Protein AF-A0A450TM94-F1 (afdb_monomer)

Nearest PDB structures (foldseek):
  5aja-assembly1_A  TM=7.118E-01  e=5.253E-01  Homo sapiens
  4i0o-assembly1_A  TM=7.200E-01  e=4.114E+00  Mus musculus
  6vgu-assembly1_A  TM=5.545E-01  e=2.347E+00  Mus musculus

InterPro domains:
  IPR025427 Protein of unknown function DUF4160 [PF13711] (13-74)

Mean predicted aligned error: 13.64 Å

Fol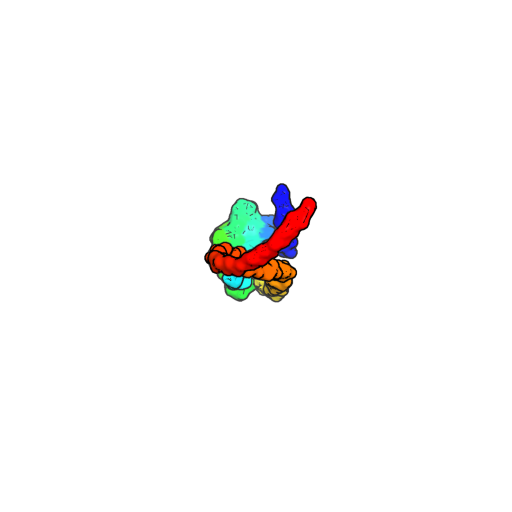dseek 3Di:
DDPDDQPWDDDPQKTKGDALPDDDDQWIWIDHPPWIFIARLPPRDTPDTDDPPVVSVVVSVVSVVCSVVSVVSNVVSPVVPDDDDDPPPDDDDDDDDDDDDDDDDDD

Sequence (107 aa):
MITNMPETSGFYGIIISIFYDEHNPPHFHARYGKDKVAIDISTLEVLEGKTSPRALKMVKEWASQHQRELMRGWKLAQANKLPKPKPKVHREKRHCHPEAKRGILSA

Organism: NCBI:txid2126338

Secondary structure (DSSP, 8-state):
---------EETTEEEE--TT--SS-EEEEEETTEEEEEETTT--EEEEE--HHHHHHHHHHHHHHHHHHHHHHHHHHHT---PPPP--------PPP---------

Solvent-accessible surface area (backbone atoms only — not comparable to full-atom values): 6915 Å² total; per-residue (Å²): 135,89,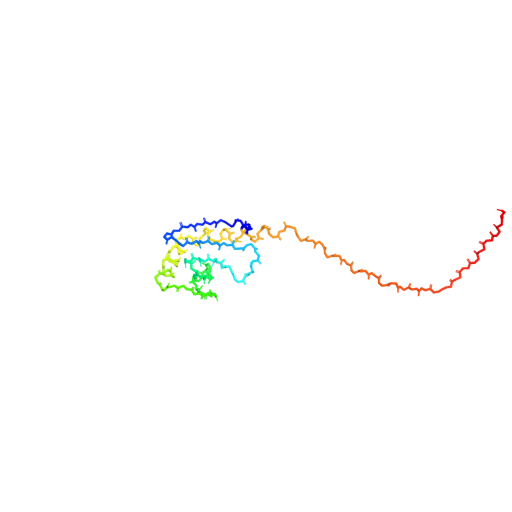80,78,87,44,82,64,59,71,58,98,73,32,42,36,37,46,70,54,88,68,69,85,71,66,54,38,36,42,32,48,87,91,32,43,31,33,29,30,57,85,77,62,43,78,75,43,77,48,64,57,72,69,57,50,50,54,50,44,59,52,43,69,77,38,37,71,56,53,53,48,53,49,51,50,33,56,65,68,68,63,84,75,79,76,80,79,76,72,86,78,74,87,75,87,76,87,82,87,78,84,88,82,84,91,135

Radius of gyration: 26.35 Å; Cα contacts (8 Å, |Δi|>4): 115; chains: 1; bounding box: 82×49×45 Å

pLDDT: mean 73.57, std 20.8, range [33.09, 95.19]

Structure (mmCIF, N/CA/C/O backbone):
data_AF-A0A450TM94-F1
#
_entry.id   AF-A0A450TM94-F1
#
loop_
_atom_site.group_PDB
_atom_site.id
_atom_site.type_symbol
_atom_site.label_atom_id
_atom_site.label_alt_id
_atom_site.label_comp_id
_atom_site.label_asym_id
_atom_site.label_entity_id
_atom_site.label_seq_id
_atom_site.pdbx_PDB_ins_code
_atom_site.Cartn_x
_atom_site.Cartn_y
_atom_site.Cartn_z
_atom_site.occupancy
_atom_site.B_iso_or_equiv
_atom_site.auth_seq_id
_atom_site.auth_comp_id
_atom_site.auth_asym_id
_atom_site.auth_atom_id
_atom_site.pdbx_PDB_model_num
ATOM 1 N N . MET A 1 1 ? 20.768 5.095 5.287 1.00 33.09 1 MET A N 1
ATOM 2 C CA . MET A 1 1 ? 20.827 4.759 3.850 1.00 33.09 1 MET A CA 1
ATOM 3 C C . MET A 1 1 ? 19.431 4.324 3.430 1.00 33.09 1 MET A C 1
ATOM 5 O O . MET A 1 1 ? 19.012 3.245 3.820 1.00 33.09 1 MET A O 1
ATOM 9 N N . ILE A 1 2 ? 18.664 5.201 2.778 1.00 39.75 2 ILE A N 1
ATOM 10 C CA . ILE A 1 2 ? 17.319 4.885 2.272 1.00 39.75 2 ILE A CA 1
ATOM 11 C C . ILE A 1 2 ? 17.516 4.514 0.802 1.00 39.75 2 ILE A C 1
ATOM 13 O O . ILE A 1 2 ? 17.774 5.390 -0.018 1.00 39.75 2 ILE A O 1
ATOM 17 N N . THR A 1 3 ? 17.525 3.221 0.489 1.00 37.44 3 THR A N 1
ATOM 18 C CA . THR A 1 3 ? 17.680 2.726 -0.881 1.00 37.44 3 THR A CA 1
ATOM 19 C C . THR A 1 3 ? 16.327 2.695 -1.590 1.00 37.44 3 THR A C 1
ATOM 21 O O . THR A 1 3 ? 15.361 2.135 -1.084 1.00 37.44 3 THR A O 1
ATOM 24 N N . ASN A 1 4 ? 16.327 3.293 -2.782 1.00 37.19 4 ASN A N 1
ATOM 25 C CA . ASN A 1 4 ? 15.384 3.162 -3.893 1.00 37.19 4 ASN A CA 1
ATOM 26 C C . ASN A 1 4 ? 13.932 3.557 -3.607 1.00 37.19 4 ASN A C 1
ATOM 28 O O . ASN A 1 4 ? 13.144 2.783 -3.083 1.00 37.19 4 ASN A O 1
ATOM 32 N N . MET A 1 5 ? 13.595 4.771 -4.034 1.00 38.34 5 MET A N 1
ATOM 33 C CA . MET A 1 5 ? 12.266 5.373 -4.011 1.00 38.34 5 MET A CA 1
ATOM 34 C C . MET A 1 5 ? 11.329 4.676 -5.012 1.00 38.34 5 MET A C 1
ATOM 36 O O . MET A 1 5 ? 11.537 4.823 -6.218 1.00 38.34 5 MET A O 1
ATOM 40 N N . PRO A 1 6 ? 10.310 3.924 -4.561 1.00 47.50 6 PRO A N 1
ATOM 41 C CA . PRO A 1 6 ? 9.157 3.638 -5.403 1.00 47.50 6 PRO A CA 1
ATOM 42 C C . PRO A 1 6 ? 8.254 4.881 -5.459 1.00 47.50 6 PRO A C 1
ATOM 44 O O . PRO A 1 6 ? 8.402 5.774 -4.628 1.00 47.50 6 PRO A O 1
ATOM 47 N N . GLU A 1 7 ? 7.325 4.971 -6.413 1.00 49.69 7 GLU A N 1
ATOM 48 C CA . GLU A 1 7 ? 6.273 6.001 -6.377 1.00 49.69 7 GLU A CA 1
ATOM 49 C C . GLU A 1 7 ? 5.531 5.915 -5.032 1.00 49.69 7 GLU A C 1
ATOM 51 O O . GLU A 1 7 ? 4.763 4.985 -4.783 1.00 49.69 7 GLU A O 1
ATOM 56 N N . THR A 1 8 ? 5.824 6.847 -4.122 1.00 56.91 8 THR A N 1
ATOM 57 C CA . THR A 1 8 ? 5.218 6.908 -2.793 1.00 56.91 8 THR A CA 1
ATOM 58 C C . THR A 1 8 ? 4.104 7.943 -2.788 1.00 56.91 8 THR A C 1
ATOM 60 O O . THR A 1 8 ? 4.375 9.143 -2.721 1.00 56.91 8 THR A O 1
ATOM 63 N N . SER A 1 9 ? 2.851 7.493 -2.790 1.00 66.12 9 SER A N 1
ATOM 64 C CA . SER A 1 9 ? 1.727 8.317 -2.337 1.00 66.12 9 SER A CA 1
ATOM 65 C C . SER A 1 9 ? 1.613 8.205 -0.816 1.00 66.12 9 SER A C 1
ATOM 67 O O . SER A 1 9 ? 1.748 7.119 -0.247 1.00 66.12 9 SER A O 1
ATOM 69 N N . GLY A 1 10 ? 1.384 9.330 -0.141 1.00 72.75 10 GLY A N 1
ATOM 70 C CA . GLY A 1 10 ? 1.211 9.371 1.308 1.00 72.75 10 GLY A CA 1
ATOM 71 C C . GLY A 1 10 ? -0.045 10.133 1.706 1.00 72.75 10 GLY A C 1
ATOM 72 O O . GLY A 1 10 ? -0.320 11.196 1.156 1.00 72.75 10 GLY A O 1
ATOM 73 N N . PHE A 1 11 ? -0.802 9.606 2.669 1.00 80.19 11 PHE A N 1
ATOM 74 C CA . PHE A 1 11 ? -1.995 10.259 3.219 1.00 80.19 11 PHE A CA 1
ATOM 75 C C . PHE A 1 11 ? -2.184 9.885 4.688 1.00 80.19 11 PHE A C 1
ATOM 77 O O . PHE A 1 11 ? -1.948 8.746 5.069 1.00 80.19 11 PHE A O 1
ATOM 84 N N . TYR A 1 12 ? -2.598 10.831 5.538 1.00 76.62 12 TYR A N 1
ATOM 85 C CA . TYR A 1 12 ? -2.900 10.582 6.961 1.00 76.62 12 TYR A CA 1
ATOM 86 C C . TYR A 1 12 ? -1.798 9.816 7.740 1.00 76.62 12 TYR A C 1
ATOM 88 O O . TYR A 1 12 ? -2.086 9.034 8.644 1.00 76.62 12 TYR A O 1
ATOM 96 N N . GLY A 1 13 ? -0.521 10.021 7.387 1.00 82.12 13 GLY A N 1
ATOM 97 C CA . GLY A 1 13 ? 0.620 9.312 7.990 1.00 82.12 13 GLY A CA 1
ATOM 98 C C . GLY A 1 13 ? 0.828 7.875 7.489 1.00 82.12 13 GLY A C 1
ATOM 99 O O . GLY A 1 13 ? 1.673 7.155 8.021 1.00 82.12 13 GLY A O 1
ATOM 100 N N . ILE A 1 14 ? 0.070 7.460 6.476 1.00 85.12 14 ILE A N 1
ATOM 101 C CA . ILE A 1 14 ? 0.225 6.205 5.750 1.00 85.12 14 ILE A CA 1
ATOM 102 C C . ILE A 1 14 ? 1.150 6.448 4.565 1.00 85.12 14 ILE A C 1
ATOM 104 O O . ILE A 1 14 ? 0.963 7.400 3.810 1.00 85.12 14 ILE A O 1
ATOM 108 N N . ILE A 1 15 ? 2.137 5.575 4.404 1.00 87.56 15 ILE A N 1
ATOM 109 C CA . ILE A 1 15 ? 3.057 5.585 3.267 1.00 87.56 15 ILE A CA 1
ATOM 110 C C . ILE A 1 15 ? 2.748 4.366 2.410 1.00 87.56 15 ILE A C 1
ATOM 112 O O . ILE A 1 15 ? 2.823 3.242 2.913 1.00 87.56 15 ILE A O 1
ATOM 116 N N . ILE A 1 16 ? 2.420 4.595 1.141 1.00 87.12 16 ILE A N 1
ATOM 117 C CA . ILE A 1 16 ? 2.219 3.550 0.137 1.00 87.12 16 ILE A CA 1
ATOM 118 C C . ILE A 1 16 ? 3.524 3.337 -0.631 1.00 87.12 16 ILE A C 1
ATOM 120 O O . ILE A 1 16 ? 4.256 4.287 -0.905 1.00 87.12 16 ILE A O 1
ATOM 124 N N . SER A 1 17 ? 3.874 2.091 -0.932 1.00 84.75 17 SER A N 1
ATOM 125 C CA . SER A 1 17 ? 5.101 1.736 -1.651 1.00 84.75 17 SER A CA 1
ATOM 126 C C . SER A 1 17 ? 4.889 0.488 -2.505 1.00 84.75 17 SER A C 1
ATOM 128 O O . SER A 1 17 ? 4.231 -0.452 -2.073 1.00 84.75 17 SER A O 1
ATOM 130 N N . ILE A 1 18 ? 5.473 0.455 -3.702 1.00 83.62 18 ILE A N 1
ATOM 131 C CA . ILE A 1 18 ? 5.492 -0.723 -4.582 1.00 83.62 18 ILE A CA 1
ATOM 132 C C . ILE A 1 18 ? 6.953 -1.110 -4.801 1.00 83.62 18 ILE A C 1
ATOM 134 O O . ILE A 1 18 ? 7.690 -0.355 -5.430 1.00 83.62 18 ILE A O 1
ATOM 138 N N . PHE A 1 19 ? 7.405 -2.249 -4.276 1.00 73.50 19 PHE A N 1
ATOM 139 C CA . PHE A 1 19 ? 8.794 -2.666 -4.462 1.00 73.50 19 PHE A CA 1
ATOM 140 C C . PHE A 1 19 ? 8.984 -3.352 -5.815 1.00 73.50 19 PHE A C 1
ATOM 142 O O . PHE A 1 19 ? 8.177 -4.166 -6.251 1.00 73.50 19 PHE A O 1
ATOM 149 N N . TYR A 1 20 ? 10.089 -3.021 -6.479 1.00 58.81 20 TYR A N 1
ATOM 150 C CA . TYR A 1 20 ? 10.447 -3.566 -7.788 1.00 58.81 20 TYR A CA 1
ATOM 151 C C . TYR A 1 20 ? 10.850 -5.038 -7.730 1.00 58.81 20 TYR A C 1
ATOM 153 O O . TYR A 1 20 ? 10.805 -5.699 -8.762 1.00 58.81 20 TYR A O 1
ATOM 161 N N . ASP A 1 21 ? 11.269 -5.547 -6.563 1.00 60.69 21 ASP A N 1
ATOM 162 C CA . ASP A 1 21 ? 11.839 -6.890 -6.449 1.00 60.69 21 ASP A CA 1
ATOM 163 C C . ASP A 1 21 ? 10.819 -8.006 -6.173 1.00 60.69 21 ASP A C 1
ATOM 165 O O . ASP A 1 21 ? 11.149 -9.182 -6.319 1.00 60.69 21 ASP A O 1
ATOM 169 N N . GLU A 1 22 ? 9.565 -7.662 -5.888 1.00 60.69 22 GLU A N 1
ATOM 170 C CA . GLU A 1 22 ? 8.539 -8.620 -5.472 1.00 60.69 22 GLU A CA 1
ATOM 171 C C . GLU A 1 22 ? 7.709 -9.170 -6.645 1.00 60.69 22 GLU A C 1
ATOM 173 O O . GLU A 1 22 ? 7.414 -8.488 -7.629 1.00 60.69 22 GLU A O 1
ATOM 178 N N . HIS A 1 23 ? 7.386 -10.462 -6.558 1.00 67.44 23 HIS A N 1
ATOM 179 C CA . HIS A 1 23 ? 6.719 -11.241 -7.604 1.00 67.44 23 HIS A CA 1
ATOM 180 C C . HIS A 1 23 ? 5.187 -11.252 -7.450 1.00 67.44 23 HIS A C 1
ATOM 182 O O . HIS A 1 23 ? 4.641 -10.708 -6.495 1.00 67.44 23 HIS A O 1
ATOM 188 N N . ASN A 1 24 ? 4.500 -11.885 -8.414 1.00 69.00 24 ASN A N 1
ATOM 189 C CA . ASN A 1 24 ? 3.052 -12.110 -8.388 1.00 69.00 24 ASN A CA 1
ATOM 190 C C . ASN A 1 24 ? 2.585 -12.735 -7.054 1.00 69.00 24 ASN A C 1
ATOM 192 O O . ASN A 1 24 ? 3.278 -13.615 -6.539 1.00 69.00 24 ASN A O 1
ATOM 196 N N . PRO A 1 25 ? 1.384 -12.385 -6.559 1.00 82.56 25 PRO A N 1
ATOM 197 C CA . PRO A 1 25 ? 0.383 -11.523 -7.200 1.00 82.56 25 PRO A CA 1
ATOM 198 C C . PRO A 1 25 ? 0.724 -10.017 -7.127 1.00 82.56 25 PRO A C 1
ATOM 200 O O . PRO A 1 25 ? 1.561 -9.619 -6.316 1.00 82.56 25 PRO A O 1
ATOM 203 N N . PRO A 1 26 ? 0.122 -9.164 -7.982 1.00 89.06 26 PRO A N 1
ATOM 204 C CA . PRO A 1 26 ? 0.307 -7.717 -7.916 1.00 89.06 26 PRO A CA 1
ATOM 205 C C . PRO A 1 26 ? -0.137 -7.155 -6.565 1.00 89.06 26 PRO A C 1
ATOM 207 O O . PRO A 1 26 ? -1.321 -7.179 -6.243 1.00 89.06 26 PRO A O 1
ATOM 210 N N . HIS A 1 27 ? 0.795 -6.614 -5.787 1.00 91.44 27 HIS A N 1
ATOM 211 C CA . HIS A 1 27 ? 0.512 -6.077 -4.460 1.00 91.44 27 HIS A CA 1
ATOM 212 C C . HIS A 1 27 ? 1.259 -4.770 -4.199 1.00 91.44 27 HIS A C 1
ATOM 214 O O . HIS A 1 27 ? 2.224 -4.425 -4.887 1.00 91.44 27 HIS A O 1
ATOM 220 N N . PHE A 1 28 ? 0.788 -4.032 -3.199 1.00 91.38 28 PHE A N 1
ATOM 221 C CA . PHE A 1 28 ? 1.432 -2.830 -2.685 1.00 91.38 28 PHE A CA 1
ATOM 222 C C . PHE A 1 28 ? 1.609 -2.931 -1.171 1.00 91.38 28 PHE A C 1
ATOM 224 O O . PHE A 1 28 ? 0.875 -3.635 -0.477 1.00 91.38 28 PHE A O 1
ATOM 231 N N . HIS A 1 29 ? 2.578 -2.189 -0.656 1.00 91.81 29 HIS A N 1
ATOM 232 C CA . HIS A 1 29 ? 2.860 -2.081 0.762 1.00 91.81 29 HIS A CA 1
ATOM 233 C C . 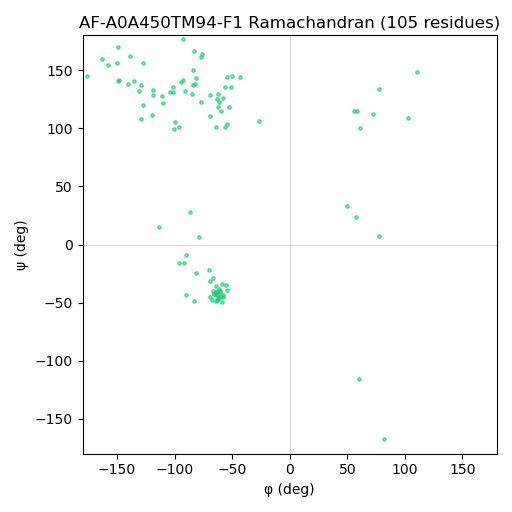HIS A 1 29 ? 2.288 -0.785 1.322 1.00 91.81 29 HIS A C 1
ATOM 235 O O . HIS A 1 29 ? 2.475 0.285 0.744 1.00 91.81 29 HIS A O 1
ATOM 241 N N . ALA A 1 30 ? 1.645 -0.870 2.482 1.00 92.94 30 ALA A N 1
ATOM 242 C CA . ALA A 1 30 ? 1.242 0.280 3.275 1.00 92.94 30 ALA A CA 1
ATOM 243 C C . ALA A 1 30 ? 1.921 0.235 4.648 1.00 92.94 30 ALA A C 1
ATOM 245 O O . ALA A 1 30 ? 1.930 -0.797 5.325 1.00 92.94 30 ALA A O 1
ATOM 246 N N . ARG A 1 31 ? 2.483 1.368 5.078 1.00 92.38 31 ARG A N 1
ATOM 247 C CA . ARG A 1 31 ? 3.081 1.534 6.409 1.00 92.38 31 ARG A CA 1
ATOM 248 C C . ARG A 1 31 ? 2.360 2.623 7.187 1.00 92.38 31 ARG A C 1
ATOM 250 O O . ARG A 1 31 ? 2.255 3.742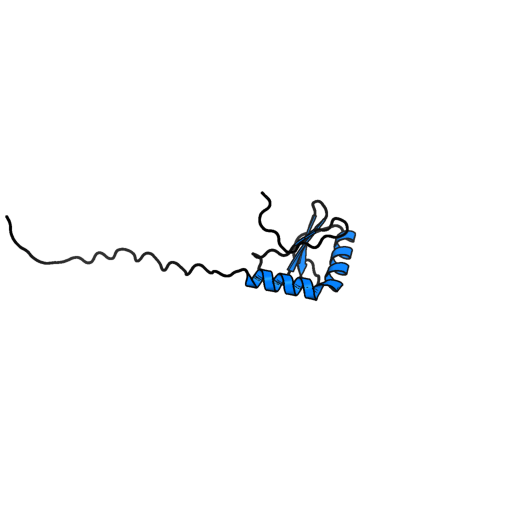 6.693 1.00 92.38 31 ARG A O 1
ATOM 257 N N . TYR A 1 32 ? 1.950 2.315 8.415 1.00 91.12 32 TYR A N 1
ATOM 258 C CA . TYR A 1 32 ? 1.358 3.269 9.355 1.00 91.12 32 TYR A CA 1
ATOM 259 C C . TYR A 1 32 ? 2.078 3.176 10.705 1.00 91.12 32 TYR A C 1
ATOM 261 O O . TYR A 1 32 ? 1.968 2.184 11.42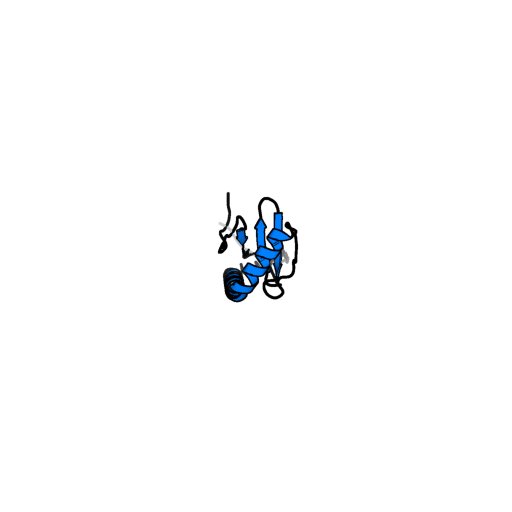5 1.00 91.12 32 TYR A O 1
ATOM 269 N N . GLY A 1 33 ? 2.881 4.191 11.036 1.00 88.56 33 GLY A N 1
ATOM 270 C CA . GLY A 1 33 ? 3.770 4.135 12.198 1.00 88.56 33 GLY A CA 1
ATOM 271 C C . GLY A 1 33 ? 4.775 2.978 12.096 1.00 88.56 33 GLY A C 1
ATOM 272 O O . GLY A 1 33 ? 5.631 2.970 11.208 1.00 88.56 33 GLY A O 1
ATOM 273 N N . LYS A 1 34 ? 4.678 2.008 13.017 1.00 88.81 34 LYS A N 1
ATOM 274 C CA . LYS A 1 34 ? 5.523 0.796 13.052 1.00 88.81 34 LYS A CA 1
ATOM 275 C C . LYS A 1 34 ? 4.912 -0.386 12.292 1.00 88.81 34 LYS A C 1
ATOM 277 O O . LYS A 1 34 ? 5.628 -1.333 11.976 1.00 88.81 34 LYS A O 1
ATOM 282 N N . ASP A 1 35 ? 3.621 -0.309 11.994 1.00 92.19 35 ASP A N 1
ATOM 283 C CA . ASP A 1 35 ? 2.870 -1.374 11.348 1.00 92.19 35 ASP A CA 1
ATOM 284 C C . ASP A 1 35 ? 3.089 -1.350 9.837 1.00 92.19 35 ASP A C 1
ATOM 286 O O . ASP A 1 35 ? 3.172 -0.283 9.218 1.00 92.19 35 ASP A O 1
ATOM 290 N N . LYS A 1 36 ? 3.153 -2.538 9.238 1.00 93.62 36 LYS A N 1
ATOM 291 C CA . LYS A 1 36 ? 3.302 -2.738 7.797 1.00 93.62 36 LYS A CA 1
ATOM 292 C C . LYS A 1 36 ? 2.335 -3.815 7.335 1.00 93.62 36 LYS A C 1
ATOM 294 O O . LYS A 1 36 ? 2.156 -4.819 8.025 1.00 93.62 36 LYS A O 1
ATOM 299 N N . VAL A 1 37 ? 1.747 -3.603 6.167 1.00 94.88 37 VAL A N 1
ATOM 300 C CA . VAL A 1 37 ? 0.831 -4.549 5.533 1.00 94.88 37 VAL A CA 1
ATOM 301 C C . VAL A 1 37 ? 1.078 -4.581 4.027 1.00 94.88 37 VAL A C 1
ATOM 303 O O . VAL A 1 37 ? 1.294 -3.532 3.417 1.00 94.88 37 VAL A O 1
ATOM 306 N N . ALA A 1 38 ? 1.057 -5.776 3.448 1.00 93.62 38 ALA A N 1
ATOM 307 C CA . ALA A 1 38 ? 1.057 -6.019 2.012 1.00 93.62 38 ALA A CA 1
ATOM 308 C C . ALA A 1 38 ? -0.371 -6.358 1.574 1.00 93.62 38 ALA A C 1
ATOM 310 O O . ALA A 1 38 ? -1.038 -7.179 2.211 1.00 93.62 38 ALA A O 1
ATOM 311 N N . ILE A 1 39 ? -0.858 -5.704 0.522 1.00 93.88 39 ILE A N 1
ATOM 312 C CA . ILE A 1 39 ? -2.247 -5.809 0.063 1.00 93.88 39 ILE A CA 1
ATOM 313 C C . ILE A 1 39 ? -2.273 -6.073 -1.439 1.00 93.88 39 ILE A C 1
ATOM 315 O O . ILE A 1 39 ? -1.605 -5.372 -2.202 1.00 93.88 39 ILE A O 1
ATOM 319 N N . ASP A 1 40 ? -3.067 -7.057 -1.856 1.00 94.31 40 ASP A N 1
ATOM 320 C CA . ASP A 1 40 ? -3.311 -7.358 -3.267 1.00 94.31 40 ASP A CA 1
ATOM 321 C C . ASP A 1 40 ? -3.995 -6.168 -3.958 1.00 94.31 40 ASP A C 1
ATOM 323 O O . ASP A 1 40 ? -4.995 -5.639 -3.469 1.00 94.31 40 ASP A O 1
ATOM 327 N N . ILE A 1 41 ? -3.467 -5.720 -5.097 1.00 92.50 41 ILE A N 1
ATOM 328 C CA . ILE A 1 41 ? -4.010 -4.555 -5.810 1.00 92.50 41 ILE A CA 1
ATOM 329 C C . ILE A 1 41 ? -5.391 -4.869 -6.406 1.00 92.50 41 ILE A C 1
ATOM 331 O O . ILE A 1 41 ? -6.226 -3.969 -6.506 1.00 92.50 41 ILE A O 1
ATOM 335 N N . SER A 1 42 ? -5.646 -6.119 -6.798 1.00 91.44 42 SER A N 1
ATOM 336 C CA . SER A 1 42 ? -6.875 -6.542 -7.478 1.00 91.44 42 SER A CA 1
ATOM 337 C C . SER A 1 42 ? -8.007 -6.813 -6.491 1.00 91.44 42 SER A C 1
ATOM 339 O O . SER A 1 42 ? -9.116 -6.317 -6.691 1.00 91.44 42 SER A O 1
ATOM 341 N N . THR A 1 43 ? -7.737 -7.576 -5.428 1.00 94.25 43 THR A N 1
ATOM 342 C CA . THR A 1 43 ? -8.756 -7.998 -4.452 1.00 94.25 43 THR A CA 1
ATOM 343 C C . THR A 1 43 ? -8.825 -7.098 -3.219 1.00 94.25 43 THR A C 1
ATOM 345 O O . THR A 1 43 ? -9.818 -7.129 -2.493 1.00 94.25 43 THR A O 1
ATOM 348 N N . LEU A 1 44 ? -7.803 -6.267 -2.976 1.00 94.38 44 LEU A N 1
ATOM 349 C CA . LEU A 1 44 ? -7.644 -5.474 -1.749 1.00 94.38 44 LEU A CA 1
ATOM 350 C C . LEU A 1 44 ? -7.620 -6.335 -0.474 1.00 94.38 44 LEU A C 1
ATOM 352 O O . LEU A 1 44 ? -7.935 -5.865 0.630 1.00 94.38 44 LEU A O 1
ATOM 356 N N . GLU A 1 45 ? -7.253 -7.606 -0.609 1.00 95.19 45 GLU A N 1
ATOM 357 C CA . GLU A 1 45 ? -7.040 -8.517 0.508 1.00 95.19 45 GLU A CA 1
ATOM 358 C C . GLU A 1 45 ? -5.637 -8.360 1.082 1.00 95.19 45 GLU A C 1
ATOM 360 O O . GLU A 1 45 ? -4.690 -7.987 0.392 1.00 95.19 45 GLU A O 1
ATOM 365 N N . VAL A 1 46 ? -5.515 -8.615 2.382 1.00 95.00 46 VAL A N 1
ATOM 366 C CA . VAL A 1 46 ? -4.217 -8.586 3.054 1.00 95.00 46 VAL A CA 1
ATOM 367 C C . VAL A 1 46 ? -3.479 -9.870 2.705 1.00 95.00 46 VAL A C 1
ATOM 369 O O . VAL A 1 46 ? -3.982 -10.955 2.981 1.00 95.00 46 VAL A O 1
ATOM 372 N N . LEU A 1 47 ? -2.292 -9.729 2.126 1.00 92.00 47 LEU A N 1
ATOM 373 C CA . LEU A 1 47 ? -1.403 -10.845 1.817 1.00 92.00 47 LEU A CA 1
ATOM 374 C C . LEU A 1 47 ? -0.460 -11.135 2.985 1.00 92.00 47 LEU A C 1
ATOM 376 O O . LEU A 1 47 ? -0.270 -12.287 3.359 1.00 92.00 47 LEU A O 1
ATOM 380 N N . GLU A 1 48 ? 0.101 -10.085 3.588 1.00 92.50 48 GLU A N 1
ATOM 381 C CA . GLU A 1 48 ? 1.037 -10.210 4.703 1.00 92.50 48 GLU A CA 1
ATOM 382 C C . GLU A 1 48 ? 0.959 -9.002 5.640 1.00 92.50 48 GLU A C 1
ATOM 384 O O . GLU A 1 48 ? 0.589 -7.891 5.253 1.00 92.50 48 GLU A O 1
ATOM 389 N N . GLY A 1 49 ? 1.364 -9.211 6.889 1.00 94.12 49 GLY A N 1
ATOM 390 C CA . GLY A 1 49 ? 1.513 -8.158 7.873 1.00 94.12 49 GLY A CA 1
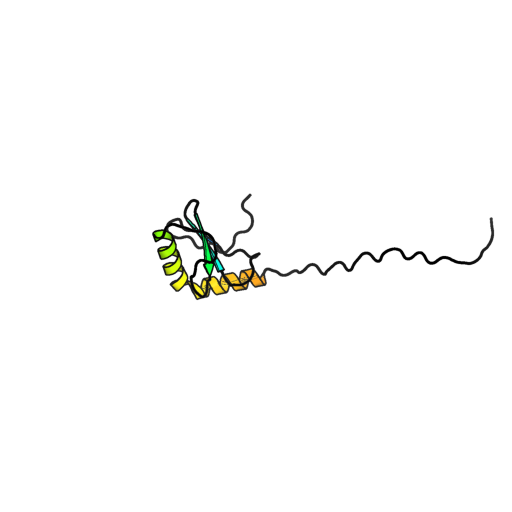ATOM 391 C C . GLY A 1 49 ? 0.192 -7.789 8.528 1.00 94.12 49 GLY A C 1
ATOM 392 O O . GLY A 1 49 ? -0.804 -8.511 8.474 1.00 94.12 49 GLY A O 1
ATOM 393 N N . LYS A 1 50 ? 0.206 -6.666 9.235 1.00 94.00 50 LYS A N 1
ATOM 394 C CA . LYS A 1 50 ? -0.958 -6.177 9.968 1.00 94.00 50 LYS A CA 1
ATOM 395 C C . LYS A 1 50 ? -0.839 -4.687 10.200 1.00 94.00 50 LYS A C 1
ATOM 397 O O . LYS A 1 50 ? 0.253 -4.133 10.280 1.00 94.00 50 LYS A O 1
ATOM 402 N N . THR A 1 51 ? -1.986 -4.055 10.364 1.00 93.81 51 THR A N 1
ATOM 403 C CA . THR A 1 51 ? -2.102 -2.684 10.848 1.00 93.81 51 THR A CA 1
ATOM 404 C C . THR A 1 51 ? -3.415 -2.544 11.609 1.00 93.81 51 THR A C 1
ATOM 406 O O . THR A 1 51 ? -4.248 -3.454 11.591 1.00 93.81 51 THR A O 1
ATOM 409 N N . SER A 1 52 ? -3.611 -1.422 12.298 1.00 94.19 52 SER A N 1
ATOM 410 C CA . SER A 1 52 ? -4.878 -1.150 12.978 1.00 94.19 52 SER A CA 1
ATOM 411 C C . SER A 1 52 ? -6.074 -1.251 12.006 1.00 94.19 52 SER A C 1
ATOM 413 O O . SER A 1 52 ? -5.959 -0.818 10.854 1.00 94.19 52 SER A O 1
ATOM 415 N N . PRO A 1 53 ? -7.252 -1.742 12.442 1.00 94.00 53 PRO A N 1
ATOM 416 C CA . PRO A 1 53 ? -8.431 -1.859 11.575 1.00 94.00 53 PRO A 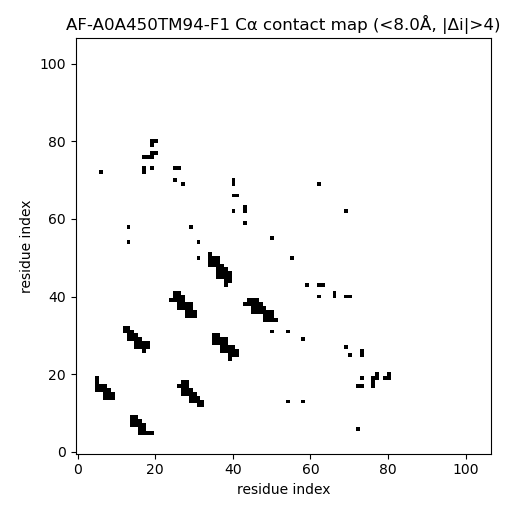CA 1
ATOM 417 C C . PRO A 1 53 ? -8.828 -0.538 10.904 1.00 94.00 53 PRO A C 1
ATOM 419 O O . PRO A 1 53 ? -9.245 -0.516 9.747 1.00 94.00 53 PRO A O 1
ATOM 422 N N . ARG A 1 54 ? -8.636 0.584 11.613 1.00 92.88 54 ARG A N 1
ATOM 423 C CA . ARG A 1 54 ? -8.871 1.931 11.084 1.00 92.88 54 ARG A CA 1
ATOM 424 C C . ARG A 1 54 ? -7.921 2.261 9.933 1.00 92.88 54 ARG A C 1
ATOM 426 O O . ARG A 1 54 ? -8.380 2.728 8.896 1.00 92.88 54 ARG A O 1
ATOM 433 N N . ALA A 1 55 ? -6.622 2.014 10.103 1.00 92.81 55 ALA A N 1
A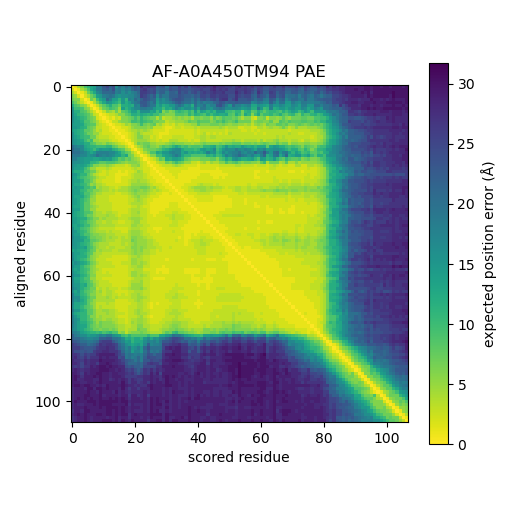TOM 434 C CA . ALA A 1 55 ? -5.635 2.239 9.049 1.00 92.81 55 ALA A CA 1
ATOM 435 C C . ALA A 1 55 ? -5.897 1.338 7.840 1.00 92.81 55 ALA A C 1
ATOM 437 O O . ALA A 1 55 ? -5.905 1.828 6.716 1.00 92.81 55 ALA A O 1
ATOM 438 N N . LEU A 1 56 ? -6.206 0.057 8.066 1.00 95.06 56 LEU A N 1
ATOM 439 C CA . LEU A 1 56 ? -6.523 -0.874 6.984 1.00 95.06 56 LEU A CA 1
ATOM 440 C C . LEU A 1 56 ? -7.733 -0.405 6.168 1.00 95.06 56 LEU A C 1
ATOM 442 O O . LEU A 1 56 ? -7.681 -0.429 4.941 1.00 95.06 56 LEU A O 1
ATOM 446 N N . LYS A 1 57 ? -8.798 0.062 6.831 1.00 94.94 57 LYS A N 1
ATOM 447 C CA . LYS A 1 57 ? -9.980 0.607 6.151 1.00 94.94 57 LYS A CA 1
ATOM 448 C C . LYS A 1 57 ? -9.619 1.799 5.260 1.00 94.94 57 LYS A C 1
ATOM 450 O O . LYS A 1 57 ? -9.954 1.781 4.081 1.00 94.94 57 LYS A O 1
ATOM 455 N N . MET A 1 58 ? -8.875 2.772 5.791 1.00 93.12 58 MET A N 1
ATOM 456 C CA . MET A 1 58 ? -8.435 3.945 5.020 1.00 93.12 58 MET A CA 1
ATOM 457 C C . MET A 1 58 ? -7.561 3.547 3.824 1.00 93.12 58 MET A C 1
ATOM 459 O O . MET A 1 58 ? -7.722 4.086 2.732 1.00 93.12 58 MET A O 1
ATOM 463 N N . VAL A 1 59 ? -6.666 2.571 4.007 1.00 93.88 59 VAL A N 1
ATOM 464 C CA . VAL A 1 59 ? -5.830 2.040 2.923 1.00 93.88 59 VAL A CA 1
ATOM 465 C C . VAL A 1 59 ? -6.672 1.403 1.826 1.00 93.88 59 VAL A C 1
ATOM 467 O O . VAL A 1 59 ? -6.451 1.705 0.658 1.00 93.88 59 VAL A O 1
ATOM 470 N N . LYS A 1 60 ? -7.644 0.554 2.177 1.00 94.69 60 LYS A N 1
ATOM 471 C CA . LYS A 1 60 ? -8.516 -0.103 1.192 1.00 94.69 60 LYS A CA 1
ATOM 472 C C . LYS A 1 60 ? -9.404 0.896 0.451 1.00 94.69 60 LYS A C 1
ATOM 474 O O . LYS A 1 60 ? -9.531 0.799 -0.765 1.00 94.69 60 LYS A O 1
ATOM 479 N N . GLU A 1 61 ? -9.980 1.869 1.154 1.00 93.81 61 GLU A N 1
ATOM 480 C CA . GLU A 1 61 ? -10.798 2.927 0.544 1.00 93.81 61 GLU A CA 1
ATOM 481 C C . GLU A 1 61 ? -9.986 3.759 -0.451 1.00 93.81 61 GLU A C 1
ATOM 483 O O . GLU A 1 61 ? -10.427 3.978 -1.582 1.00 93.81 61 GLU A O 1
ATOM 488 N N . TRP A 1 62 ? -8.776 4.169 -0.068 1.00 93.44 62 TRP A N 1
ATOM 489 C CA . TRP A 1 62 ? -7.871 4.871 -0.971 1.00 93.44 62 TRP A CA 1
ATOM 490 C C . TRP A 1 62 ? -7.468 3.988 -2.157 1.00 93.44 62 TRP A C 1
ATOM 492 O O . TRP A 1 62 ? -7.583 4.415 -3.306 1.00 93.44 62 TRP A O 1
ATOM 502 N N . ALA A 1 63 ? -7.074 2.738 -1.905 1.00 93.31 63 ALA A N 1
ATOM 503 C CA . ALA A 1 63 ? -6.637 1.817 -2.946 1.00 93.31 63 ALA A CA 1
ATOM 504 C C . ALA A 1 63 ? -7.749 1.528 -3.960 1.00 93.31 63 ALA A C 1
ATOM 506 O O . ALA A 1 63 ? -7.463 1.504 -5.151 1.00 93.31 63 ALA A O 1
ATOM 507 N N . SER A 1 64 ? -9.009 1.408 -3.525 1.00 94.56 64 SER A N 1
ATOM 508 C CA . SER A 1 64 ? -10.162 1.204 -4.418 1.00 94.56 64 SER A CA 1
ATOM 509 C C . SER A 1 64 ? -10.331 2.325 -5.453 1.00 94.56 64 SER A C 1
ATOM 511 O O . SER A 1 64 ? -10.689 2.064 -6.598 1.00 94.56 64 SER A O 1
ATOM 513 N N . GLN A 1 65 ? -9.993 3.564 -5.084 1.00 93.19 65 GLN A N 1
ATOM 514 C CA . GLN A 1 65 ? -10.058 4.725 -5.977 1.00 93.19 65 GLN A CA 1
ATOM 515 C C . GLN A 1 65 ? -8.830 4.826 -6.896 1.00 93.19 65 GLN A C 1
ATOM 517 O O . GLN A 1 65 ? -8.927 5.371 -7.992 1.00 93.19 65 GLN A O 1
ATOM 522 N N . HIS A 1 66 ? -7.696 4.250 -6.483 1.00 91.44 66 HIS A N 1
ATOM 523 C CA . HIS A 1 66 ? -6.404 4.367 -7.168 1.00 91.44 66 HIS A CA 1
ATOM 524 C C . HIS A 1 66 ? -5.908 3.032 -7.757 1.00 91.44 66 HIS A C 1
ATOM 526 O O . HIS A 1 66 ? -4.747 2.926 -8.151 1.00 91.44 66 HIS A O 1
ATOM 532 N N . GLN A 1 67 ? -6.763 2.002 -7.882 1.00 89.88 67 GLN A N 1
ATOM 533 C CA . GLN A 1 67 ? -6.351 0.672 -8.372 1.00 89.88 67 GLN A CA 1
ATOM 534 C C . GLN A 1 67 ? -5.660 0.741 -9.738 1.00 89.88 67 GLN A C 1
ATOM 536 O O . GLN A 1 67 ? -4.678 0.042 -9.977 1.00 89.88 67 GLN A O 1
ATOM 541 N N . ARG A 1 68 ? -6.142 1.600 -10.646 1.00 90.19 68 ARG A N 1
ATOM 542 C CA . ARG A 1 68 ? -5.542 1.766 -11.981 1.00 90.19 68 ARG A CA 1
ATOM 543 C C . ARG A 1 68 ? -4.116 2.310 -11.904 1.00 90.19 68 ARG A C 1
ATOM 545 O O . ARG A 1 68 ? -3.249 1.841 -12.639 1.00 90.19 68 ARG A O 1
ATOM 552 N N . GLU A 1 69 ? -3.883 3.274 -11.020 1.00 87.81 69 GLU A N 1
ATOM 553 C CA . GLU A 1 69 ? -2.569 3.878 -10.789 1.00 87.81 69 GLU A CA 1
ATOM 554 C C . GLU A 1 69 ? -1.625 2.877 -10.128 1.00 87.81 69 GLU A C 1
ATOM 556 O O . GLU A 1 69 ? -0.521 2.671 -10.625 1.00 87.81 69 GLU A O 1
ATOM 561 N N . LEU A 1 70 ? -2.095 2.157 -9.105 1.00 89.19 70 LEU A N 1
ATOM 562 C CA . LEU A 1 70 ? -1.342 1.083 -8.453 1.00 89.19 70 LEU A CA 1
ATOM 563 C C . LEU A 1 70 ? -0.938 -0.013 -9.445 1.00 89.19 70 LEU A C 1
ATOM 565 O O . LEU A 1 70 ? 0.224 -0.414 -9.489 1.00 89.19 70 LEU A O 1
ATOM 569 N N . MET A 1 71 ? -1.863 -0.453 -10.303 1.00 88.94 71 MET A N 1
ATOM 570 C CA . MET A 1 71 ? -1.566 -1.436 -11.349 1.00 88.94 71 MET A CA 1
ATOM 571 C C . MET A 1 71 ? -0.564 -0.907 -12.377 1.00 88.94 71 MET A C 1
ATOM 573 O O . MET A 1 71 ? 0.260 -1.673 -12.880 1.00 88.94 71 MET A O 1
ATOM 577 N N . ARG A 1 72 ? -0.620 0.386 -12.717 1.00 86.75 72 ARG A N 1
ATOM 578 C CA . ARG A 1 72 ? 0.355 1.011 -13.618 1.00 86.75 72 ARG A CA 1
ATOM 579 C C . ARG A 1 72 ? 1.734 1.078 -12.965 1.00 86.75 72 ARG A C 1
ATOM 581 O O . ARG A 1 72 ? 2.697 0.653 -13.599 1.00 86.75 72 ARG A O 1
ATOM 588 N N . GLY A 1 73 ? 1.814 1.537 -11.718 1.00 82.69 73 GLY A N 1
ATOM 589 C CA . GLY A 1 73 ? 3.051 1.582 -10.937 1.00 82.69 73 GLY A CA 1
ATOM 590 C C . GLY A 1 73 ? 3.675 0.196 -10.787 1.00 82.69 73 GLY A C 1
ATOM 591 O O . GLY A 1 73 ? 4.864 0.024 -11.038 1.00 82.69 73 GLY A O 1
ATOM 592 N N . TRP A 1 74 ? 2.863 -0.827 -10.511 1.00 84.94 74 TRP A N 1
ATOM 593 C CA . TRP A 1 74 ? 3.318 -2.217 -10.449 1.00 84.94 74 TRP A CA 1
ATOM 594 C C . TRP A 1 74 ? 3.859 -2.730 -11.793 1.00 84.94 74 TRP A C 1
ATOM 596 O O . TRP A 1 74 ? 4.931 -3.333 -11.841 1.00 84.94 74 TRP A O 1
ATOM 606 N N . LYS A 1 75 ? 3.181 -2.437 -12.912 1.00 83.44 75 LYS A N 1
ATOM 607 C CA . LYS A 1 75 ? 3.677 -2.790 -14.256 1.00 83.44 75 LYS A CA 1
ATOM 608 C C . LYS A 1 75 ? 4.990 -2.083 -14.596 1.00 83.44 75 LYS A C 1
ATOM 610 O O . LYS A 1 75 ? 5.869 -2.704 -15.188 1.00 83.44 75 LYS A O 1
ATOM 615 N N . LEU A 1 76 ? 5.135 -0.809 -14.231 1.00 80.38 76 LEU A N 1
ATOM 616 C CA . LEU A 1 76 ? 6.377 -0.055 -14.424 1.00 80.38 76 LEU A CA 1
ATOM 617 C C . LEU A 1 76 ? 7.510 -0.623 -13.562 1.00 80.38 76 LEU A C 1
ATOM 619 O O . LEU A 1 76 ? 8.617 -0.822 -14.061 1.00 80.38 76 LEU A O 1
ATOM 623 N N . ALA A 1 77 ? 7.219 -0.959 -12.304 1.00 77.56 77 ALA A N 1
ATOM 624 C CA . ALA A 1 77 ? 8.167 -1.602 -11.400 1.00 77.56 77 ALA A CA 1
ATOM 625 C C . ALA A 1 77 ? 8.639 -2.962 -11.949 1.00 77.56 77 ALA A C 1
ATOM 627 O O . ALA A 1 77 ? 9.835 -3.251 -11.930 1.00 77.56 77 ALA A O 1
ATOM 628 N N . GLN A 1 78 ? 7.728 -3.750 -12.533 1.00 76.94 78 GLN A N 1
ATOM 629 C CA . GLN A 1 78 ? 8.061 -5.000 -13.221 1.00 76.94 78 GLN A CA 1
ATOM 630 C C . GLN A 1 78 ? 8.885 -4.766 -14.501 1.00 76.94 78 GLN A C 1
ATOM 632 O O . GLN A 1 78 ? 9.824 -5.513 -14.774 1.00 76.94 78 GLN A O 1
ATOM 637 N N . ALA A 1 79 ? 8.568 -3.735 -15.287 1.00 72.94 79 ALA A N 1
ATOM 638 C CA . ALA A 1 79 ? 9.290 -3.411 -16.519 1.00 72.94 79 ALA A CA 1
ATOM 639 C C . ALA A 1 79 ? 10.739 -2.955 -16.256 1.00 72.94 79 ALA A C 1
ATOM 641 O O . ALA A 1 79 ? 11.621 -3.221 -17.072 1.00 72.94 79 ALA A O 1
ATOM 642 N N . ASN A 1 80 ? 11.010 -2.352 -15.093 1.00 66.00 80 ASN A N 1
ATOM 643 C CA . ASN A 1 80 ? 12.354 -1.948 -14.666 1.00 66.00 80 ASN A CA 1
ATOM 644 C C . ASN A 1 80 ? 13.221 -3.114 -14.120 1.00 66.00 80 ASN A C 1
ATOM 646 O O . ASN A 1 80 ? 14.339 -2.877 -13.664 1.00 66.00 80 ASN A O 1
ATOM 650 N N . LYS A 1 81 ? 12.756 -4.378 -14.199 1.00 53.56 81 LYS A N 1
ATOM 651 C CA . LYS A 1 81 ? 13.532 -5.613 -13.917 1.00 53.56 81 LYS A CA 1
ATOM 652 C C . LYS A 1 81 ? 14.325 -6.167 -15.127 1.00 53.56 81 LYS A C 1
ATOM 654 O O . LYS A 1 81 ? 14.585 -7.371 -15.196 1.00 53.56 81 LYS A O 1
ATOM 659 N N . LEU A 1 82 ? 14.760 -5.352 -16.093 1.00 46.00 82 LEU A N 1
ATOM 660 C CA . LEU A 1 82 ? 15.777 -5.777 -17.078 1.00 46.00 82 LEU A CA 1
ATOM 661 C C . LEU A 1 82 ? 16.923 -4.753 -17.110 1.00 46.00 82 LEU A C 1
ATOM 663 O O . LEU A 1 82 ? 16.673 -3.589 -17.402 1.00 46.00 82 LEU A O 1
ATOM 667 N N . PRO A 1 83 ? 18.169 -5.171 -16.801 1.00 41.09 83 PRO A N 1
ATOM 668 C CA . PRO A 1 83 ? 18.836 -6.245 -17.534 1.00 41.09 83 PRO A CA 1
ATOM 669 C C . PRO A 1 83 ? 19.020 -7.537 -16.726 1.00 41.09 83 PRO A C 1
ATOM 671 O O . PRO A 1 83 ? 19.624 -7.556 -15.657 1.00 41.09 83 PRO A O 1
ATOM 674 N N . LYS A 1 84 ? 18.585 -8.663 -17.304 1.00 50.38 84 LYS A N 1
ATOM 675 C CA . LYS A 1 84 ? 19.071 -9.994 -16.912 1.00 50.38 84 LYS A CA 1
ATOM 676 C C . LYS A 1 84 ? 20.584 -10.055 -17.182 1.00 50.38 84 LYS A C 1
ATOM 678 O O . LYS A 1 84 ? 20.963 -9.906 -18.348 1.00 50.38 84 LYS A O 1
ATOM 683 N N . PRO A 1 85 ? 21.467 -10.334 -16.205 1.00 48.00 85 PRO A N 1
ATOM 684 C CA . PRO A 1 85 ? 22.789 -10.834 -16.550 1.00 48.00 85 PRO A CA 1
ATOM 685 C C . PRO A 1 85 ? 22.610 -12.189 -17.248 1.00 48.00 85 PRO A C 1
ATOM 687 O O . PRO A 1 85 ? 21.947 -13.086 -16.724 1.00 48.00 85 PRO A O 1
ATOM 690 N N . LYS A 1 86 ? 23.169 -12.331 -18.459 1.00 47.22 86 LYS A N 1
ATOM 691 C CA . LYS A 1 86 ? 23.263 -13.626 -19.152 1.00 47.22 86 LYS A CA 1
ATOM 692 C C . LYS A 1 86 ? 23.881 -14.642 -18.179 1.00 47.22 86 LYS A C 1
ATOM 694 O O . LYS A 1 86 ? 24.861 -14.288 -17.515 1.00 47.22 86 LYS A O 1
ATOM 699 N N . PRO A 1 87 ? 23.360 -15.877 -18.074 1.00 40.97 87 PRO A N 1
ATOM 700 C CA . PRO A 1 87 ? 23.990 -16.876 -17.228 1.00 40.97 87 PRO A CA 1
ATOM 701 C C . PRO A 1 87 ? 25.430 -17.070 -17.709 1.00 40.97 87 PRO A C 1
ATOM 703 O O . PRO A 1 87 ? 25.668 -17.315 -18.893 1.00 40.97 87 PRO A O 1
ATOM 706 N N . LYS A 1 88 ? 26.401 -16.935 -16.799 1.00 53.94 88 LYS A N 1
ATOM 707 C CA . LYS A 1 88 ? 27.754 -17.431 -17.048 1.00 53.94 88 LYS A CA 1
ATOM 708 C C . LYS A 1 88 ? 27.626 -18.945 -17.169 1.00 53.94 88 LYS A C 1
ATOM 710 O O . LYS A 1 88 ? 27.450 -19.630 -16.162 1.00 53.94 88 LYS A O 1
ATOM 715 N N . VAL A 1 89 ? 27.638 -19.448 -18.402 1.00 51.84 89 VAL A N 1
ATOM 716 C CA . VAL A 1 89 ? 27.771 -20.883 -18.648 1.00 51.84 89 VAL A CA 1
ATOM 717 C C . VAL A 1 89 ? 29.055 -21.350 -17.966 1.00 51.84 89 VAL A C 1
ATOM 719 O O . VAL A 1 89 ? 30.074 -20.660 -17.955 1.00 51.84 89 VAL A O 1
ATOM 722 N N . HIS A 1 90 ? 28.899 -22.483 -17.293 1.00 45.88 90 HIS A N 1
ATOM 723 C CA . HIS A 1 90 ? 29.820 -23.123 -16.374 1.00 45.88 90 HIS A CA 1
ATOM 724 C C . HIS A 1 90 ? 31.277 -23.137 -16.848 1.00 45.88 90 HIS A C 1
ATOM 726 O O . HIS A 1 90 ? 31.580 -23.358 -18.015 1.00 45.88 90 HIS A O 1
ATOM 732 N N . ARG A 1 91 ? 32.186 -22.990 -15.878 1.00 50.78 91 ARG A N 1
ATOM 733 C CA . ARG A 1 91 ? 33.601 -23.342 -16.002 1.00 50.78 91 ARG A CA 1
ATOM 734 C C . ARG A 1 91 ? 33.695 -24.816 -16.411 1.00 50.78 91 ARG A C 1
ATOM 736 O O . ARG A 1 91 ? 33.536 -25.684 -15.553 1.00 50.78 91 ARG A O 1
ATOM 743 N N . GLU A 1 92 ? 33.940 -25.075 -17.695 1.00 44.22 92 GLU A N 1
ATOM 744 C CA . GLU A 1 92 ? 34.262 -26.406 -18.214 1.00 44.22 92 GLU A CA 1
ATOM 745 C C . GLU A 1 92 ? 35.436 -26.951 -17.397 1.00 44.22 92 GLU A C 1
ATOM 747 O O . GLU A 1 92 ? 36.506 -26.335 -17.282 1.00 44.22 92 GLU A O 1
ATOM 752 N N . LYS A 1 93 ? 35.193 -28.068 -16.716 1.00 50.62 93 LYS A N 1
ATOM 753 C CA . LYS A 1 93 ? 36.210 -28.728 -15.913 1.00 50.62 93 LYS A CA 1
ATOM 754 C C . LYS A 1 93 ? 37.243 -29.315 -16.867 1.00 50.62 93 LYS A C 1
ATOM 756 O O . LYS A 1 93 ? 36.899 -30.066 -17.770 1.00 50.62 93 LYS A O 1
ATOM 761 N N . ARG A 1 94 ? 38.509 -28.994 -16.587 1.00 52.41 94 ARG A N 1
ATOM 762 C CA . ARG A 1 94 ? 39.720 -29.679 -17.054 1.00 52.41 94 ARG A CA 1
ATOM 763 C C . ARG A 1 94 ? 39.441 -31.155 -17.366 1.00 52.41 94 ARG A C 1
ATOM 765 O O . ARG A 1 94 ? 39.321 -31.951 -16.438 1.00 52.41 94 ARG A O 1
ATOM 772 N N . HIS A 1 95 ? 39.392 -31.502 -18.645 1.00 46.44 95 HIS A N 1
ATOM 773 C CA . HIS A 1 95 ? 39.720 -32.845 -19.100 1.00 46.44 95 HIS A CA 1
ATOM 774 C C . HIS A 1 95 ? 41.143 -32.783 -19.640 1.00 46.44 95 HIS A C 1
ATOM 776 O O . HIS A 1 95 ? 41.390 -32.309 -20.745 1.00 46.44 95 HIS A O 1
ATOM 782 N N . CYS A 1 96 ? 42.091 -33.217 -18.809 1.00 41.59 96 CYS A N 1
ATOM 783 C CA . CYS A 1 96 ? 43.382 -33.660 -19.303 1.00 41.59 96 CYS A CA 1
ATOM 784 C C . CYS A 1 96 ? 43.122 -34.875 -20.197 1.00 41.59 96 CYS A C 1
ATOM 786 O O . CYS A 1 96 ? 42.615 -35.885 -19.712 1.00 41.59 96 CYS A O 1
ATOM 788 N N . HIS A 1 97 ? 43.467 -34.773 -21.475 1.00 42.69 97 HIS A N 1
ATOM 789 C CA . HIS A 1 97 ? 43.745 -35.942 -22.298 1.00 42.69 97 HIS A CA 1
ATOM 790 C C . HIS A 1 97 ? 45.268 -36.036 -22.452 1.00 42.69 97 HIS A C 1
ATOM 792 O O . HIS A 1 97 ? 45.901 -35.006 -22.706 1.00 42.69 97 HIS A O 1
ATOM 798 N N . PRO A 1 98 ? 45.873 -37.212 -22.229 1.00 60.03 98 PRO A N 1
ATOM 79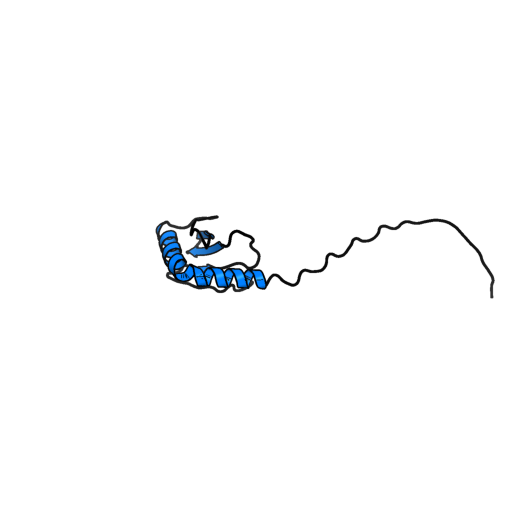9 C CA . PRO A 1 98 ? 47.302 -37.393 -22.396 1.00 60.03 98 PRO A CA 1
ATOM 800 C C . PRO A 1 98 ? 47.637 -37.657 -23.873 1.00 60.03 98 PRO A C 1
ATOM 802 O O . PRO A 1 98 ? 46.761 -38.002 -24.660 1.00 60.03 98 PRO A O 1
ATOM 805 N N . GLU A 1 99 ? 48.934 -37.554 -24.168 1.00 41.41 99 GLU A N 1
ATOM 806 C CA . GLU A 1 99 ? 49.654 -38.180 -25.291 1.00 41.41 99 GLU A CA 1
ATOM 807 C C . GLU A 1 99 ? 50.004 -37.300 -26.508 1.00 41.41 99 GLU A C 1
ATOM 809 O O . GLU A 1 99 ? 49.191 -37.039 -27.385 1.00 41.41 99 GLU A O 1
ATOM 814 N N . ALA A 1 100 ? 51.322 -37.041 -26.589 1.00 44.91 100 ALA A N 1
ATOM 815 C CA . ALA A 1 100 ? 52.172 -37.278 -27.765 1.00 44.91 100 ALA A CA 1
ATOM 816 C C . ALA A 1 100 ? 52.060 -36.244 -28.927 1.00 44.91 100 ALA A C 1
ATOM 818 O O . ALA A 1 100 ? 50.983 -35.868 -29.348 1.00 44.91 100 ALA A O 1
ATOM 819 N N . LYS A 1 101 ? 53.119 -35.710 -29.557 1.00 45.59 101 LYS A N 1
ATOM 820 C CA . LYS A 1 101 ? 54.476 -36.194 -29.860 1.00 45.59 101 LYS A CA 1
ATOM 821 C C . LYS A 1 101 ? 55.416 -35.029 -30.233 1.00 45.59 101 LYS A C 1
ATOM 823 O O . LYS A 1 101 ? 54.950 -34.040 -30.776 1.00 45.59 101 LYS A O 1
ATOM 828 N N . ARG A 1 102 ? 56.730 -35.304 -30.100 1.00 45.50 102 ARG A N 1
ATOM 829 C CA . ARG A 1 102 ? 57.885 -34.864 -30.938 1.00 45.50 102 ARG A CA 1
ATOM 830 C C . ARG A 1 102 ? 58.107 -33.353 -31.091 1.00 45.50 102 ARG A C 1
ATOM 832 O O . ARG A 1 102 ? 57.316 -32.673 -31.714 1.00 45.50 102 ARG A O 1
ATOM 839 N N . GLY A 1 103 ? 59.212 -32.813 -30.576 1.00 40.12 103 GLY A N 1
ATOM 840 C CA . GLY A 1 103 ? 60.518 -32.787 -31.267 1.00 40.12 103 GLY A CA 1
ATOM 841 C C . GLY A 1 103 ? 60.810 -31.321 -31.656 1.00 40.12 103 GLY A C 1
ATOM 842 O O . GLY A 1 103 ? 59.855 -30.597 -31.877 1.00 40.12 103 GLY A O 1
ATOM 843 N N . ILE A 1 104 ? 62.006 -30.738 -31.734 1.00 52.22 104 ILE A N 1
ATOM 844 C CA . ILE A 1 104 ? 63.383 -31.178 -31.981 1.00 52.22 104 ILE A CA 1
ATOM 845 C C . ILE A 1 104 ? 64.265 -29.895 -31.823 1.00 52.22 104 ILE A C 1
ATOM 847 O O . ILE A 1 104 ? 63.804 -28.832 -32.221 1.00 52.22 104 ILE A O 1
ATOM 851 N N . LEU A 1 105 ? 65.500 -30.038 -31.296 1.00 49.50 105 LEU A N 1
ATOM 852 C CA . LEU A 1 105 ? 66.743 -29.219 -31.452 1.00 49.50 105 LEU A CA 1
ATOM 853 C C . LEU A 1 105 ? 66.714 -27.701 -31.121 1.00 49.50 105 LEU A C 1
ATOM 855 O O . LEU A 1 105 ? 65.974 -26.932 -31.713 1.00 49.50 105 LEU A O 1
ATOM 859 N N . SER A 1 106 ? 67.444 -27.238 -30.096 1.00 44.56 106 SER A N 1
ATOM 860 C CA . SER A 1 106 ? 68.896 -26.919 -30.063 1.00 44.56 106 SER A CA 1
ATOM 861 C C . SER A 1 106 ? 69.290 -25.649 -30.826 1.00 44.56 106 SER A C 1
ATOM 863 O O . SER A 1 106 ? 69.282 -25.658 -32.052 1.00 44.56 106 SER A O 1
ATOM 865 N N . ALA A 1 107 ? 69.727 -24.626 -30.083 1.00 49.59 107 ALA A N 1
ATOM 866 C CA . ALA A 1 107 ? 71.002 -23.903 -30.226 1.00 49.59 107 ALA A CA 1
ATOM 867 C C . ALA A 1 107 ? 71.110 -22.861 -29.102 1.00 49.59 107 ALA A C 1
ATOM 869 O O . ALA A 1 107 ? 70.127 -22.112 -28.910 1.00 49.59 107 ALA A O 1
#